Protein AF-A0A1H8P794-F1 (afdb_monomer_lite)

Secondary structure (DSSP, 8-state):
-PPPHHHHHHHHHHHHHHHIIIII-TT-HHHHS-TTTTGGGHHHHHHHHHSTT--HHHHHHHHHHIIIIIS---HHHHHT--HHHHHHHHHHHHHHHHH-TTTEEEEEE-TTS-EEEEEEE-TTS-EEEEEEEEEEEEETTEEEEEEEEEEE-SS--BSSHHHHHHHHHHHHHHHHHH--

Foldseek 3Di:
DDDDVVLLLVLLLVQLLVLVQPQFCLPVQNPPHDSCPCSVCSVVLSVLLVPPPCALVNQLVVSVCCCCPVVVDDPVSVVVGRSSLSSLSSQVSSVCSVVPSVFFPDWDADPVSFKIKTWGQDPVRWIWMWIWGKDWDQDPVGIHIHTPPRDTDPPDTHNDPVVNVVVVVVVVVVVVVVVD

Structure (mmCIF, N/CA/C/O backbone):
data_AF-A0A1H8P794-F1
#
_entry.id   AF-A0A1H8P794-F1
#
loop_
_atom_site.group_PDB
_atom_site.id
_atom_site.type_symbol
_atom_site.label_atom_id
_atom_site.label_alt_id
_atom_site.label_comp_id
_atom_site.label_asym_id
_atom_site.label_entity_id
_atom_site.label_seq_id
_atom_site.pdbx_PDB_ins_code
_atom_site.Cartn_x
_atom_site.Cartn_y
_atom_site.Cartn_z
_atom_site.occupancy
_atom_site.B_iso_or_equiv
_atom_site.auth_seq_id
_atom_site.auth_comp_id
_atom_site.auth_asym_id
_atom_site.auth_atom_id
_atom_site.pdbx_PDB_model_num
ATOM 1 N N . MET A 1 1 ? -6.471 -1.741 -26.521 1.00 39.19 1 MET A N 1
ATOM 2 C CA . MET A 1 1 ? -7.584 -2.124 -25.629 1.00 39.19 1 MET A CA 1
ATOM 3 C C . MET A 1 1 ? -7.348 -1.436 -24.300 1.00 39.19 1 MET A C 1
ATOM 5 O O . MET A 1 1 ? -6.372 -1.761 -23.639 1.00 39.19 1 MET A O 1
ATOM 9 N N . THR A 1 2 ? -8.142 -0.419 -23.973 1.00 48.66 2 THR A N 1
ATOM 10 C CA . THR A 1 2 ? -8.139 0.207 -22.645 1.00 48.66 2 THR A CA 1
ATOM 11 C C . THR A 1 2 ? -8.698 -0.801 -21.658 1.00 48.66 2 THR A C 1
ATOM 13 O O . THR A 1 2 ? -9.807 -1.293 -21.857 1.00 48.66 2 THR A O 1
ATOM 16 N N . ALA A 1 3 ? -7.913 -1.153 -20.650 1.00 54.44 3 ALA A N 1
ATOM 17 C CA . ALA A 1 3 ? -8.392 -1.995 -19.572 1.00 54.44 3 ALA A CA 1
ATOM 18 C C . ALA A 1 3 ? -9.597 -1.341 -18.888 1.00 54.44 3 ALA A C 1
ATOM 20 O O . ALA A 1 3 ? -9.673 -0.113 -18.773 1.00 54.44 3 ALA A O 1
ATOM 21 N N . THR A 1 4 ? -10.567 -2.158 -18.499 1.00 66.38 4 THR A N 1
ATOM 22 C CA . THR A 1 4 ? -11.757 -1.682 -17.798 1.00 66.38 4 THR A CA 1
ATOM 23 C C . THR A 1 4 ? -11.383 -1.300 -16.365 1.00 66.38 4 THR A C 1
ATOM 25 O O . THR A 1 4 ? -10.402 -1.803 -15.813 1.00 66.38 4 THR A O 1
ATOM 28 N N . ASN A 1 5 ? -12.170 -0.422 -15.734 1.00 69.38 5 ASN A N 1
ATOM 29 C CA . ASN A 1 5 ? -11.979 -0.088 -14.317 1.00 69.38 5 ASN A CA 1
ATOM 30 C C . ASN A 1 5 ? -11.946 -1.352 -13.434 1.00 69.38 5 ASN A C 1
ATOM 32 O O . ASN A 1 5 ? -11.147 -1.419 -12.507 1.00 69.38 5 ASN A O 1
ATOM 36 N N . ASP A 1 6 ? -12.715 -2.384 -13.791 1.00 76.00 6 ASP A N 1
ATOM 37 C CA . ASP A 1 6 ? -12.765 -3.662 -13.073 1.00 76.00 6 ASP A CA 1
ATOM 38 C C . ASP A 1 6 ? -11.423 -4.418 -13.073 1.00 76.00 6 ASP A C 1
ATOM 40 O O . ASP A 1 6 ? -11.062 -5.054 -12.079 1.00 76.00 6 ASP A O 1
ATOM 44 N N . ASP A 1 7 ? -10.658 -4.349 -14.167 1.00 75.75 7 ASP A N 1
ATOM 45 C CA . ASP A 1 7 ? -9.336 -4.978 -14.243 1.00 75.75 7 ASP A CA 1
ATOM 46 C C . ASP A 1 7 ? -8.317 -4.216 -13.390 1.00 75.75 7 ASP A C 1
ATOM 48 O O . ASP A 1 7 ? -7.482 -4.827 -12.716 1.00 75.75 7 ASP A O 1
ATOM 52 N N . ALA A 1 8 ? -8.389 -2.881 -13.397 1.00 75.50 8 ALA A N 1
ATOM 53 C CA . ALA A 1 8 ? -7.535 -2.034 -12.567 1.00 75.50 8 ALA A CA 1
ATOM 54 C C . ALA A 1 8 ? -7.841 -2.244 -11.078 1.00 75.50 8 ALA A C 1
ATOM 56 O O . ALA A 1 8 ? -6.931 -2.317 -10.254 1.00 75.50 8 ALA A O 1
ATOM 57 N N . ASP A 1 9 ? -9.114 -2.433 -10.743 1.00 81.62 9 ASP A N 1
ATOM 58 C CA . ASP A 1 9 ? -9.569 -2.713 -9.388 1.00 81.62 9 ASP A CA 1
ATOM 59 C C . ASP A 1 9 ? -9.124 -4.078 -8.890 1.00 81.62 9 ASP A C 1
ATOM 61 O O . ASP A 1 9 ? -8.697 -4.212 -7.743 1.00 81.62 9 ASP A O 1
ATOM 65 N N . ARG A 1 10 ? -9.167 -5.092 -9.756 1.00 86.25 10 ARG A N 1
ATOM 66 C CA . ARG A 1 10 ? -8.647 -6.420 -9.431 1.00 86.25 10 ARG A CA 1
ATOM 67 C C . ARG A 1 10 ? -7.137 -6.384 -9.206 1.00 86.25 10 ARG A C 1
ATOM 69 O O . ARG A 1 10 ? -6.652 -7.008 -8.262 1.00 86.25 10 ARG A O 1
ATOM 76 N N . ALA A 1 11 ? -6.406 -5.644 -10.039 1.00 85.44 11 ALA A N 1
ATOM 77 C CA . ALA A 1 11 ? -4.968 -5.453 -9.877 1.00 85.44 11 ALA A CA 1
ATOM 78 C C . ALA A 1 11 ? -4.643 -4.712 -8.568 1.00 85.44 11 ALA A C 1
ATOM 80 O O . ALA A 1 11 ? -3.804 -5.171 -7.792 1.00 85.44 11 ALA A O 1
ATOM 81 N N . LEU A 1 12 ? -5.354 -3.619 -8.273 1.00 89.25 12 LEU A N 1
ATOM 82 C CA . LEU A 1 12 ? -5.191 -2.868 -7.030 1.00 89.25 12 LEU A CA 1
ATOM 83 C C . LEU A 1 12 ? -5.530 -3.729 -5.806 1.00 89.25 12 LEU A C 1
ATOM 85 O O . LEU A 1 12 ? -4.763 -3.744 -4.849 1.00 89.25 12 LEU A O 1
ATOM 89 N N . ALA A 1 13 ? -6.624 -4.491 -5.840 1.00 92.81 13 ALA A N 1
ATOM 90 C CA . ALA A 1 13 ? -7.016 -5.395 -4.759 1.00 92.81 13 ALA A CA 1
ATOM 91 C C . ALA A 1 13 ? -5.941 -6.455 -4.463 1.00 92.81 13 ALA A C 1
ATOM 93 O O . ALA A 1 13 ? -5.646 -6.720 -3.296 1.00 92.81 13 ALA A O 1
ATOM 94 N N . ALA A 1 14 ? -5.314 -7.022 -5.500 1.00 91.75 14 ALA A N 1
ATOM 95 C CA . ALA A 1 14 ? -4.217 -7.974 -5.338 1.00 91.75 14 ALA A CA 1
ATOM 96 C C . ALA A 1 14 ? -2.998 -7.334 -4.650 1.00 91.75 14 ALA A C 1
ATOM 98 O O . ALA A 1 14 ? -2.431 -7.914 -3.721 1.00 91.75 14 ALA A O 1
ATOM 99 N N . HIS A 1 15 ? -2.632 -6.110 -5.043 1.00 93.50 15 HIS A N 1
ATOM 100 C CA . HIS A 1 15 ? -1.542 -5.369 -4.402 1.00 93.50 15 HIS A CA 1
ATOM 101 C C . HIS A 1 15 ? -1.875 -4.964 -2.960 1.00 93.50 15 HIS A C 1
ATOM 103 O O . HIS A 1 15 ? -1.033 -5.105 -2.070 1.00 93.50 15 HIS A O 1
ATOM 109 N N . VAL A 1 16 ? -3.114 -4.531 -2.696 1.00 95.56 16 VAL A N 1
ATOM 110 C CA . VAL A 1 16 ? -3.606 -4.223 -1.343 1.00 95.56 16 VAL A CA 1
ATOM 111 C C . VAL A 1 16 ? -3.509 -5.456 -0.448 1.00 95.56 16 VAL A C 1
ATOM 113 O O . VAL A 1 16 ? -2.961 -5.347 0.647 1.00 95.56 16 VAL A O 1
ATOM 116 N N . SER A 1 17 ? -3.943 -6.634 -0.914 1.00 95.12 17 SER A N 1
ATOM 117 C CA . SER A 1 17 ? -3.795 -7.900 -0.172 1.00 95.12 17 SER A CA 1
ATOM 118 C C . SER A 1 17 ? -2.341 -8.135 0.265 1.00 95.12 17 SER A C 1
ATOM 120 O O . SER A 1 17 ? -2.067 -8.420 1.436 1.00 95.12 17 SER A O 1
ATOM 122 N N . GLY A 1 18 ? -1.385 -7.901 -0.644 1.00 93.88 18 GLY A N 1
ATOM 123 C CA . GLY A 1 18 ? 0.046 -7.977 -0.348 1.00 93.88 18 GLY A CA 1
ATOM 124 C C . GLY A 1 18 ? 0.496 -7.010 0.754 1.00 93.88 18 GLY A C 1
ATOM 125 O O . GLY A 1 18 ? 1.234 -7.410 1.658 1.00 93.88 18 GLY A O 1
ATOM 126 N N . VAL A 1 19 ? 0.024 -5.759 0.734 1.00 95.81 19 VAL A N 1
ATOM 127 C CA . VAL A 1 19 ? 0.340 -4.759 1.772 1.00 95.81 19 VAL A CA 1
ATOM 128 C C . VAL A 1 19 ? -0.227 -5.166 3.130 1.00 95.81 19 VAL A C 1
ATOM 130 O O . VAL A 1 19 ? 0.499 -5.118 4.127 1.00 95.81 19 VAL A O 1
ATOM 133 N N . LEU A 1 20 ? -1.484 -5.617 3.188 1.00 95.88 20 LEU A N 1
ATOM 134 C CA . LEU A 1 20 ? -2.103 -6.028 4.452 1.00 95.88 20 LEU A CA 1
ATOM 135 C C . LEU A 1 20 ? -1.363 -7.215 5.075 1.00 95.88 20 LEU A C 1
ATOM 137 O O . LEU A 1 20 ? -1.088 -7.208 6.273 1.00 95.88 20 LEU A O 1
ATOM 141 N N . ARG A 1 21 ? -0.975 -8.197 4.254 1.00 93.25 21 ARG A N 1
ATOM 142 C CA . ARG A 1 21 ? -0.308 -9.417 4.721 1.00 93.25 21 ARG A CA 1
ATOM 143 C C . ARG A 1 21 ? 1.158 -9.221 5.089 1.00 93.25 21 ARG A C 1
ATOM 145 O O . ARG A 1 21 ? 1.649 -9.885 5.995 1.00 93.25 21 ARG A O 1
ATOM 152 N N . HIS A 1 22 ? 1.895 -8.401 4.345 1.00 92.12 22 HIS A N 1
ATOM 153 C CA . HIS A 1 22 ? 3.356 -8.353 4.468 1.00 92.12 22 HIS A CA 1
ATOM 154 C C . HIS A 1 22 ? 3.887 -7.086 5.122 1.00 92.12 22 HIS A C 1
ATOM 156 O O . HIS A 1 22 ? 5.022 -7.095 5.608 1.00 92.12 22 HIS A O 1
ATOM 162 N N . ILE A 1 23 ? 3.099 -6.012 5.119 1.00 93.94 23 ILE A N 1
ATOM 163 C CA . ILE A 1 23 ? 3.507 -4.725 5.671 1.00 93.94 23 ILE A CA 1
ATOM 164 C C . ILE A 1 23 ? 2.755 -4.464 6.960 1.00 93.94 23 ILE A C 1
ATOM 166 O O . ILE A 1 23 ? 3.456 -4.327 7.957 1.00 93.94 23 ILE A O 1
ATOM 170 N N . TRP A 1 24 ? 1.415 -4.416 6.917 1.00 94.69 24 TRP A N 1
ATOM 171 C CA . TRP A 1 24 ? 0.543 -4.065 8.047 1.00 94.69 24 TRP A CA 1
ATOM 172 C C . TRP A 1 24 ? 0.550 -5.137 9.142 1.00 94.69 24 TRP A C 1
ATOM 174 O O . TRP A 1 24 ? 0.971 -4.867 10.265 1.00 94.69 24 TRP A O 1
ATOM 184 N N . ASP A 1 25 ? 0.108 -6.342 8.778 1.00 92.69 25 ASP A N 1
ATOM 185 C CA . ASP A 1 25 ? 0.107 -7.590 9.547 1.00 92.69 25 ASP A CA 1
ATOM 186 C C . ASP A 1 25 ? -0.014 -7.463 11.083 1.00 92.69 25 ASP A C 1
ATOM 188 O O . ASP A 1 25 ? 0.819 -8.007 11.814 1.00 92.69 25 ASP A O 1
ATOM 192 N N . PRO A 1 26 ? -1.036 -6.766 11.617 1.00 91.25 26 PRO A N 1
ATOM 193 C CA . PRO A 1 26 ? -1.092 -6.429 13.041 1.00 91.25 26 PRO A CA 1
ATOM 194 C C . PRO A 1 26 ? -1.310 -7.652 13.951 1.00 91.25 26 PRO A C 1
ATOM 196 O O . PRO A 1 26 ? -1.111 -7.564 15.162 1.00 91.25 26 PRO A O 1
ATOM 199 N N . ILE A 1 27 ? -1.710 -8.792 13.377 1.00 89.62 27 ILE A N 1
ATOM 200 C CA . ILE A 1 27 ? -1.938 -10.066 14.075 1.00 89.62 27 ILE A CA 1
ATOM 201 C C . ILE A 1 27 ? -0.966 -11.182 13.646 1.00 89.62 27 ILE A C 1
ATOM 203 O O . ILE A 1 27 ? -1.158 -12.328 14.042 1.00 89.62 27 ILE A O 1
ATOM 207 N N . GLY A 1 28 ? 0.086 -10.871 12.876 1.00 87.56 28 GLY A N 1
ATOM 208 C CA . GLY A 1 28 ? 1.185 -11.810 12.598 1.00 87.56 28 GLY A CA 1
ATOM 209 C C . GLY A 1 28 ? 0.838 -12.993 11.682 1.00 87.56 28 GLY A C 1
ATOM 210 O O . GLY A 1 28 ? 1.401 -14.076 11.820 1.00 87.56 28 GLY A O 1
ATOM 211 N N . MET A 1 29 ? -0.087 -12.815 10.744 1.00 88.38 29 MET A N 1
ATOM 212 C CA . MET A 1 29 ? -0.583 -13.853 9.833 1.00 88.38 29 MET A CA 1
ATOM 213 C C . MET A 1 29 ? 0.317 -14.085 8.616 1.00 88.38 29 MET A C 1
ATOM 215 O O . MET A 1 29 ? 0.050 -14.993 7.822 1.00 88.38 29 MET A O 1
ATOM 219 N N . ARG A 1 30 ? 1.393 -13.308 8.441 1.00 85.81 30 ARG A N 1
ATOM 220 C CA . ARG A 1 30 ? 2.310 -13.451 7.304 1.00 85.81 30 ARG A CA 1
ATOM 221 C C . ARG A 1 30 ? 2.829 -14.881 7.121 1.00 85.81 30 ARG A C 1
ATOM 223 O O . ARG A 1 30 ? 2.813 -15.374 5.989 1.00 85.81 30 ARG A O 1
ATOM 230 N N . THR A 1 31 ? 3.339 -15.499 8.189 1.00 79.75 31 THR A N 1
ATOM 231 C CA . THR A 1 31 ? 4.077 -16.777 8.143 1.00 79.75 31 THR A CA 1
ATOM 232 C C . THR A 1 31 ? 3.194 -17.995 8.376 1.00 79.75 31 THR A C 1
ATOM 234 O O . THR A 1 31 ? 3.351 -18.986 7.672 1.00 79.75 31 THR A O 1
ATOM 237 N N . GLU A 1 32 ? 2.263 -17.915 9.325 1.00 77.25 32 GLU A N 1
ATOM 238 C CA . GLU A 1 32 ? 1.497 -19.077 9.810 1.00 77.25 32 GLU A CA 1
ATOM 239 C C . GLU A 1 32 ? -0.019 -18.921 9.622 1.00 77.25 32 GLU A C 1
ATOM 241 O O . GLU A 1 32 ? -0.778 -19.863 9.835 1.00 77.25 32 GLU A O 1
ATOM 246 N N . GLY A 1 33 ? -0.470 -17.741 9.191 1.00 84.00 33 GLY A N 1
ATOM 247 C CA . GLY A 1 33 ? -1.883 -17.429 9.034 1.00 84.00 33 GLY A CA 1
ATOM 248 C C . GLY A 1 33 ? -2.463 -17.805 7.668 1.00 84.00 33 GLY A C 1
ATOM 249 O O . GLY A 1 33 ? -1.734 -17.861 6.663 1.00 84.00 33 GLY A O 1
ATOM 250 N N . PRO A 1 34 ? -3.795 -17.996 7.597 1.00 88.75 34 PRO A N 1
ATOM 251 C CA . PRO A 1 34 ? -4.482 -18.293 6.348 1.00 88.75 34 PRO A CA 1
ATOM 252 C C . PRO A 1 34 ? -4.286 -17.157 5.334 1.00 88.75 34 PRO A C 1
ATOM 254 O O . PRO A 1 34 ? -4.006 -16.006 5.691 1.00 88.75 34 PRO A O 1
ATOM 257 N N . ARG A 1 35 ? -4.333 -17.494 4.037 1.00 85.94 35 ARG A N 1
ATOM 258 C CA . ARG A 1 35 ? -3.987 -16.550 2.956 1.00 85.94 35 ARG A CA 1
ATOM 259 C C . ARG A 1 35 ? -4.910 -15.337 2.905 1.00 85.94 35 ARG A C 1
ATOM 261 O O . ARG A 1 35 ? -4.433 -14.238 2.646 1.00 85.94 35 ARG A O 1
ATOM 268 N N . ASP A 1 36 ? -6.164 -15.566 3.252 1.00 89.69 36 ASP A N 1
ATOM 269 C CA . ASP A 1 36 ? -7.314 -14.672 3.181 1.00 89.69 36 ASP A CA 1
ATOM 270 C C . ASP A 1 36 ? -7.621 -13.941 4.501 1.00 89.69 36 ASP A C 1
ATOM 272 O O . ASP A 1 36 ? -8.645 -13.268 4.609 1.00 89.69 36 ASP A O 1
ATOM 276 N N . ALA A 1 37 ? -6.739 -14.022 5.508 1.00 91.06 37 ALA A N 1
ATOM 277 C CA . ALA A 1 37 ? -6.962 -13.447 6.843 1.00 91.06 37 ALA A CA 1
ATOM 278 C C . ALA A 1 37 ? -7.382 -11.961 6.831 1.00 91.06 37 ALA A C 1
ATOM 280 O O . ALA A 1 37 ? -8.071 -11.499 7.741 1.00 91.06 37 ALA A O 1
ATOM 281 N N . TYR A 1 38 ? -6.974 -11.216 5.799 1.00 95.06 38 TYR A N 1
ATOM 282 C CA . TYR A 1 38 ? -7.252 -9.790 5.641 1.00 95.06 38 TYR A CA 1
ATOM 283 C C . TYR A 1 38 ? -8.217 -9.465 4.492 1.00 95.06 38 TYR A C 1
ATOM 285 O O . TYR A 1 38 ? -8.551 -8.293 4.303 1.00 95.06 38 TYR A O 1
ATOM 293 N N . ASP A 1 39 ? -8.704 -10.464 3.750 1.00 95.38 39 ASP A N 1
ATOM 294 C CA . ASP A 1 39 ? -9.431 -10.252 2.491 1.00 95.38 39 ASP A CA 1
ATOM 295 C C . ASP A 1 39 ? -10.729 -9.469 2.685 1.00 95.38 39 ASP A C 1
ATOM 297 O O . ASP A 1 39 ? -11.097 -8.638 1.853 1.00 95.38 39 ASP A O 1
ATOM 301 N N . ARG A 1 40 ? -11.380 -9.642 3.841 1.00 96.31 40 ARG A N 1
ATOM 302 C CA . ARG A 1 40 ? -12.610 -8.916 4.186 1.00 96.31 40 ARG A CA 1
ATOM 303 C C . ARG A 1 40 ? -12.441 -7.392 4.227 1.00 96.31 40 ARG A C 1
ATOM 305 O O . ARG A 1 40 ? -13.425 -6.675 4.081 1.00 96.31 40 ARG A O 1
ATOM 312 N N . TYR A 1 41 ? -11.222 -6.893 4.443 1.00 96.38 41 TYR A N 1
ATOM 313 C CA . TYR A 1 41 ? -10.940 -5.456 4.542 1.00 96.38 41 TYR A CA 1
ATOM 314 C C . TYR A 1 41 ? -10.582 -4.827 3.191 1.00 96.38 41 TYR A C 1
ATOM 316 O O . TYR A 1 41 ? -10.662 -3.607 3.039 1.00 96.38 41 TYR A O 1
ATOM 324 N N . ILE A 1 42 ? -10.218 -5.646 2.196 1.00 96.12 42 ILE A N 1
ATOM 325 C CA . ILE A 1 42 ? -9.737 -5.179 0.891 1.00 96.12 42 ILE A CA 1
ATOM 326 C C . ILE A 1 42 ? -10.754 -4.264 0.191 1.00 96.12 42 ILE A C 1
ATOM 328 O O . ILE A 1 42 ? -10.340 -3.185 -0.232 1.00 96.12 42 ILE A O 1
ATOM 332 N N . PRO A 1 43 ? -12.061 -4.593 0.091 1.00 94.56 43 PRO A N 1
ATOM 333 C CA . PRO A 1 43 ? -13.004 -3.743 -0.639 1.00 94.56 43 PRO A CA 1
ATOM 334 C C . PRO A 1 43 ? -13.113 -2.322 -0.068 1.00 94.56 43 PRO A C 1
ATOM 336 O O . PRO A 1 43 ? -13.134 -1.352 -0.824 1.00 94.56 43 PRO A O 1
ATOM 339 N N . GLY A 1 44 ? -13.130 -2.187 1.264 1.00 94.19 44 GLY A N 1
ATOM 340 C CA . GLY A 1 44 ? -13.201 -0.886 1.937 1.00 94.19 44 GLY A CA 1
ATOM 341 C C . GLY A 1 44 ? -11.940 -0.048 1.729 1.00 94.19 44 GLY A C 1
ATOM 342 O O . GLY A 1 44 ? -12.027 1.151 1.469 1.00 94.19 44 GLY A O 1
ATOM 343 N N . ILE A 1 45 ? -10.770 -0.689 1.764 1.00 95.50 45 ILE A N 1
ATOM 344 C CA . ILE A 1 45 ? -9.486 -0.024 1.522 1.00 95.50 45 ILE A CA 1
ATOM 345 C C . ILE A 1 45 ? -9.354 0.384 0.053 1.00 95.50 45 ILE A C 1
ATOM 347 O O . ILE A 1 45 ? -8.960 1.511 -0.227 1.00 95.50 45 ILE A O 1
ATOM 351 N N . VAL A 1 46 ? -9.740 -0.472 -0.896 1.00 93.25 46 VAL A N 1
ATOM 352 C CA . VAL A 1 46 ? -9.767 -0.119 -2.325 1.00 93.25 46 VAL A CA 1
ATOM 353 C C . VAL A 1 46 ? -10.673 1.090 -2.564 1.00 93.25 46 VAL A C 1
ATOM 355 O O . VAL A 1 46 ? -10.260 2.034 -3.237 1.00 93.25 46 VAL A O 1
ATOM 358 N N . ALA A 1 47 ? -11.871 1.114 -1.971 1.00 91.56 47 ALA A N 1
ATOM 359 C CA . ALA A 1 47 ? -12.777 2.258 -2.073 1.00 91.56 47 ALA A CA 1
ATOM 360 C C . ALA A 1 47 ? -12.157 3.545 -1.498 1.00 91.56 47 ALA A C 1
ATOM 362 O O . ALA A 1 47 ? -12.235 4.598 -2.133 1.00 91.56 47 ALA A O 1
ATOM 363 N N . LEU A 1 48 ? -11.486 3.453 -0.343 1.00 92.81 48 LEU A N 1
ATOM 364 C CA . LEU A 1 48 ? -10.758 4.571 0.261 1.00 92.81 48 LEU A CA 1
ATOM 365 C C . LEU A 1 48 ? -9.648 5.094 -0.663 1.00 92.81 48 LEU A C 1
ATOM 367 O O . LEU A 1 48 ? -9.526 6.302 -0.845 1.00 92.81 48 LEU A O 1
ATOM 371 N N . LEU A 1 49 ? -8.873 4.200 -1.284 1.00 91.06 49 LEU A N 1
ATOM 372 C CA . LEU A 1 49 ? -7.775 4.569 -2.180 1.00 91.06 49 LEU A CA 1
ATOM 373 C C . LEU A 1 49 ? -8.248 5.166 -3.506 1.00 91.06 49 LEU A C 1
ATOM 375 O O . LEU A 1 49 ? -7.536 5.978 -4.089 1.00 91.06 49 LEU A O 1
ATOM 379 N N . ARG A 1 50 ? -9.451 4.843 -3.987 1.00 86.25 50 ARG A N 1
ATOM 380 C CA . ARG A 1 50 ? -10.026 5.566 -5.136 1.00 86.25 50 ARG A CA 1
ATOM 381 C C . ARG A 1 50 ? -10.345 7.021 -4.801 1.00 86.25 50 ARG A C 1
ATOM 383 O O . ARG A 1 50 ? -10.280 7.881 -5.681 1.00 86.25 50 ARG A O 1
ATOM 390 N N . GLY A 1 51 ? -10.664 7.302 -3.538 1.00 81.25 51 GLY A N 1
ATOM 391 C CA . GLY A 1 51 ? -10.753 8.659 -3.021 1.00 81.25 51 GLY A CA 1
ATOM 392 C C . GLY A 1 51 ? -9.384 9.333 -3.090 1.00 81.25 51 GLY A C 1
ATOM 393 O O . GLY A 1 51 ? -8.501 9.061 -2.279 1.00 81.25 51 GLY A O 1
ATOM 394 N N . ARG A 1 52 ? -9.193 10.241 -4.053 1.00 78.75 52 ARG A N 1
ATOM 395 C CA . ARG A 1 52 ? -7.927 10.985 -4.213 1.00 78.75 52 ARG A CA 1
ATOM 396 C C . ARG A 1 52 ? -7.620 11.932 -3.046 1.00 78.75 52 ARG A C 1
ATOM 398 O O . ARG A 1 52 ? -6.506 12.425 -2.957 1.00 78.75 52 ARG A O 1
ATOM 405 N N . SER A 1 53 ? -8.581 12.152 -2.152 1.00 82.38 53 SER A N 1
ATOM 406 C CA . SER A 1 53 ? -8.454 12.984 -0.953 1.00 82.38 53 SER A CA 1
ATOM 407 C C . SER A 1 53 ? -7.992 12.226 0.296 1.00 82.38 53 SER A C 1
ATOM 409 O O . SER A 1 53 ? -7.731 12.852 1.316 1.00 82.38 53 SER A O 1
ATOM 411 N N . ALA A 1 54 ? -7.901 10.891 0.261 1.00 86.25 54 ALA A N 1
ATOM 412 C CA . ALA A 1 54 ? -7.430 10.128 1.414 1.00 86.25 54 ALA A CA 1
ATOM 413 C C . ALA A 1 54 ? -5.896 10.193 1.503 1.00 86.25 54 ALA A C 1
ATOM 415 O O . ALA A 1 54 ? -5.203 9.487 0.771 1.00 86.25 54 ALA A O 1
ATOM 416 N N . TYR A 1 55 ? -5.360 11.060 2.356 1.00 91.44 55 TYR A N 1
ATOM 417 C CA . TYR A 1 55 ? -3.920 11.141 2.635 1.00 91.44 55 TYR A CA 1
ATOM 418 C C . TYR A 1 55 ? -3.505 10.162 3.741 1.00 91.44 55 TYR A C 1
ATOM 420 O O . TYR A 1 55 ? -4.345 9.418 4.255 1.00 91.44 55 TYR A O 1
ATOM 428 N N . GLU A 1 56 ? -2.214 10.133 4.091 1.00 94.06 56 GLU A N 1
ATOM 429 C CA . GLU A 1 56 ? -1.641 9.200 5.068 1.00 94.06 56 GLU A CA 1
ATOM 430 C C . GLU A 1 56 ? -2.504 9.099 6.328 1.00 94.06 56 GLU A C 1
ATOM 432 O O . GLU A 1 56 ? -2.949 8.003 6.665 1.00 94.06 56 GLU A O 1
ATOM 437 N N . THR A 1 57 ? -2.798 10.226 6.971 1.00 92.06 57 THR A N 1
ATOM 438 C CA . THR A 1 57 ? -3.527 10.289 8.245 1.00 92.06 57 THR A CA 1
ATOM 439 C C . THR A 1 57 ? -4.897 9.624 8.151 1.00 92.06 57 THR A C 1
ATOM 441 O O . THR A 1 57 ? -5.216 8.759 8.965 1.00 92.06 57 THR A O 1
ATOM 444 N N . ALA A 1 58 ? -5.670 9.906 7.099 1.00 92.81 58 ALA A N 1
ATOM 445 C CA . ALA A 1 58 ? -6.979 9.284 6.891 1.00 92.81 58 ALA A CA 1
ATOM 446 C C . ALA A 1 58 ? -6.883 7.759 6.690 1.00 92.81 58 ALA A C 1
ATOM 448 O O . ALA A 1 58 ? -7.744 7.004 7.154 1.00 92.81 58 ALA A O 1
ATOM 449 N N . ILE A 1 59 ? -5.831 7.286 6.013 1.00 95.56 59 ILE A N 1
ATOM 450 C CA . ILE A 1 59 ? -5.590 5.852 5.809 1.00 95.56 59 ILE A CA 1
ATOM 451 C C . ILE A 1 59 ? -5.137 5.196 7.122 1.00 95.56 59 ILE A C 1
ATOM 453 O O . ILE A 1 59 ? -5.647 4.131 7.473 1.00 95.56 59 ILE A O 1
ATOM 457 N N . VAL A 1 60 ? -4.240 5.832 7.881 1.00 95.44 60 VAL A N 1
ATOM 458 C CA . VAL A 1 60 ? -3.795 5.364 9.204 1.00 95.44 60 VAL A CA 1
ATOM 459 C C . VAL A 1 60 ? -4.979 5.236 10.154 1.00 95.44 60 VAL A C 1
ATOM 461 O O . VAL A 1 60 ? -5.163 4.188 10.770 1.00 95.44 60 VAL A O 1
ATOM 464 N N . GLU A 1 61 ? -5.821 6.263 10.241 1.00 93.75 61 GLU A N 1
ATOM 465 C CA . GLU A 1 61 ? -7.024 6.244 11.072 1.00 93.75 61 GLU A CA 1
ATOM 466 C C . GLU A 1 61 ? -7.981 5.122 10.671 1.00 93.75 61 GLU A C 1
ATOM 468 O O . GLU A 1 61 ? -8.578 4.474 11.534 1.00 93.75 61 GLU A O 1
ATOM 473 N N . HIS A 1 62 ? -8.120 4.860 9.369 1.00 95.75 62 HIS A N 1
ATOM 474 C CA . HIS A 1 62 ? -8.928 3.750 8.879 1.00 95.75 62 HIS A CA 1
ATOM 475 C C . HIS A 1 62 ? -8.362 2.392 9.321 1.00 95.75 62 HIS A C 1
ATOM 477 O O . HIS A 1 62 ? -9.114 1.561 9.834 1.00 95.75 62 HIS A O 1
ATOM 483 N N . LEU A 1 63 ? -7.050 2.171 9.189 1.00 96.44 63 LEU A N 1
ATOM 484 C CA . LEU A 1 63 ? -6.399 0.932 9.631 1.00 96.44 63 LEU A CA 1
ATOM 485 C C . LEU A 1 63 ? -6.509 0.745 11.151 1.00 96.44 63 LEU A C 1
ATOM 487 O O . LEU A 1 63 ? -6.924 -0.319 11.609 1.00 96.44 63 LEU A O 1
ATOM 491 N N . ILE A 1 64 ? -6.256 1.796 11.935 1.00 94.12 64 ILE A N 1
ATOM 492 C CA . ILE A 1 64 ? -6.414 1.781 13.399 1.00 94.12 64 ILE A CA 1
ATOM 493 C C . ILE A 1 64 ? -7.866 1.485 13.794 1.00 94.12 64 ILE A C 1
ATOM 495 O O . ILE A 1 64 ? -8.123 0.766 14.762 1.00 94.12 64 ILE A O 1
ATOM 499 N N . ARG A 1 65 ? -8.848 2.004 13.052 1.00 94.44 65 ARG A N 1
ATOM 500 C CA . ARG A 1 65 ? -10.262 1.692 13.289 1.00 94.44 65 ARG A CA 1
ATOM 501 C C . ARG A 1 65 ? -10.548 0.207 13.088 1.00 94.44 65 ARG A C 1
ATOM 503 O O . ARG A 1 65 ? -11.252 -0.368 13.916 1.00 94.44 65 ARG A O 1
ATOM 510 N N . ILE A 1 66 ? -9.988 -0.414 12.049 1.00 95.81 66 ILE A N 1
ATOM 511 C CA . ILE A 1 66 ? -10.104 -1.863 11.834 1.00 95.81 66 ILE A CA 1
ATOM 512 C C . ILE A 1 66 ? -9.459 -2.619 13.005 1.00 95.81 66 ILE A C 1
ATOM 514 O O . ILE A 1 66 ? -10.095 -3.485 13.607 1.00 95.81 66 ILE A O 1
ATOM 518 N N . GLU A 1 67 ? -8.241 -2.252 13.404 1.00 94.69 67 GLU A N 1
ATOM 519 C CA . GLU A 1 67 ? -7.560 -2.865 14.555 1.00 94.69 67 GLU A CA 1
ATOM 520 C C . GLU A 1 67 ? -8.417 -2.811 15.831 1.00 94.69 67 GLU A C 1
ATOM 522 O O . GLU A 1 67 ? -8.507 -3.790 16.575 1.00 94.69 67 GLU A O 1
ATOM 527 N N . ASN A 1 68 ? -9.086 -1.682 16.069 1.00 91.94 68 ASN A N 1
ATOM 528 C CA . ASN A 1 68 ? -9.890 -1.452 17.266 1.00 91.94 68 ASN A CA 1
ATOM 529 C C . ASN A 1 68 ? -11.239 -2.172 17.233 1.00 91.94 68 ASN A C 1
ATOM 531 O O . ASN A 1 68 ? -11.596 -2.875 18.177 1.00 91.94 68 ASN A O 1
ATOM 535 N N . LEU A 1 69 ? -12.021 -1.941 16.180 1.00 93.44 69 LEU A N 1
ATOM 536 C CA . LEU A 1 69 ? -13.437 -2.310 16.151 1.00 93.44 69 LEU A CA 1
ATOM 537 C C . LEU A 1 69 ? -13.642 -3.731 15.634 1.00 93.44 69 LEU A C 1
ATOM 539 O O . LEU A 1 69 ? -14.484 -4.469 16.145 1.00 93.44 69 LEU A O 1
ATOM 543 N N . GLU A 1 70 ? -12.847 -4.114 14.640 1.00 93.12 70 GLU A N 1
ATOM 544 C CA . GLU A 1 70 ? -13.017 -5.352 13.886 1.00 93.12 70 GLU A CA 1
ATOM 545 C C . GLU A 1 70 ? -12.119 -6.470 14.434 1.00 93.12 70 GLU A C 1
ATOM 547 O O . GLU A 1 70 ? -12.561 -7.615 14.534 1.00 93.12 70 GLU A O 1
ATOM 552 N N . MET A 1 71 ? -10.873 -6.143 14.803 1.00 91.69 71 MET A N 1
ATOM 553 C CA . MET A 1 71 ? -9.887 -7.099 15.339 1.00 91.69 71 MET A CA 1
ATOM 554 C C . MET A 1 71 ? -9.781 -7.084 16.872 1.00 91.69 71 MET A C 1
ATOM 556 O O . MET A 1 71 ? -9.238 -8.022 17.451 1.00 91.69 71 MET A O 1
ATOM 560 N N . ARG A 1 72 ? -10.309 -6.043 17.535 1.00 93.38 72 ARG A N 1
ATOM 561 C CA . ARG A 1 72 ? -10.311 -5.874 19.002 1.00 93.38 72 ARG A CA 1
ATOM 562 C C . ARG A 1 72 ? -8.916 -5.961 19.634 1.00 93.38 72 ARG A C 1
ATOM 564 O O . ARG A 1 72 ? -8.735 -6.567 20.692 1.00 93.38 72 ARG A O 1
ATOM 571 N N . LEU A 1 73 ? -7.921 -5.353 18.990 1.00 90.62 73 LEU A N 1
ATOM 572 C CA . LEU A 1 73 ? -6.540 -5.385 19.464 1.00 90.62 73 LEU A CA 1
ATOM 573 C C . LEU A 1 73 ? -6.342 -4.552 20.734 1.00 90.62 73 LEU A C 1
ATOM 575 O O . LEU A 1 73 ? -6.894 -3.464 20.905 1.00 90.62 73 LEU A O 1
ATOM 579 N N . SER A 1 74 ? -5.490 -5.054 21.629 1.00 85.88 74 SER A N 1
ATOM 580 C CA . SER A 1 74 ? -5.098 -4.325 22.838 1.00 85.88 74 SER A CA 1
ATOM 581 C C . SER A 1 74 ? -4.252 -3.088 22.508 1.00 85.88 74 SER A C 1
ATOM 583 O O . SER A 1 74 ? -3.603 -3.011 21.466 1.00 85.88 74 SER A O 1
ATOM 585 N N . ALA A 1 75 ? -4.175 -2.125 23.434 1.00 81.88 75 ALA A N 1
ATOM 586 C CA . ALA A 1 75 ? -3.283 -0.967 23.297 1.00 81.88 75 ALA A CA 1
ATOM 587 C C . ALA A 1 75 ? -1.823 -1.366 23.019 1.00 81.88 75 ALA A C 1
ATOM 589 O O . ALA A 1 75 ? -1.180 -0.769 22.163 1.00 81.88 75 ALA A O 1
ATOM 590 N N . ARG A 1 76 ? -1.329 -2.426 23.671 1.00 80.31 76 ARG A N 1
ATOM 591 C CA . ARG A 1 76 ? 0.030 -2.941 23.462 1.00 80.31 76 ARG A CA 1
ATOM 592 C C . ARG A 1 76 ? 0.245 -3.481 22.047 1.00 80.31 76 ARG A C 1
ATOM 594 O O . ARG A 1 76 ? 1.281 -3.201 21.457 1.00 80.31 76 ARG A O 1
ATOM 601 N N . ALA A 1 77 ? -0.711 -4.238 21.510 1.00 77.06 77 ALA A N 1
ATOM 602 C CA . ALA A 1 77 ? -0.620 -4.757 20.144 1.00 77.06 77 ALA A CA 1
ATOM 603 C C . ALA A 1 77 ? -0.596 -3.618 19.109 1.00 77.06 77 ALA A C 1
ATOM 605 O O . ALA A 1 77 ? 0.149 -3.686 18.139 1.00 77.06 77 ALA A O 1
ATOM 606 N N . ARG A 1 78 ? -1.323 -2.525 19.371 1.00 75.12 78 ARG A N 1
ATOM 607 C CA . ARG A 1 78 ? -1.368 -1.341 18.497 1.00 75.12 78 ARG A CA 1
ATOM 608 C C . ARG A 1 78 ? -0.077 -0.529 18.485 1.00 75.12 78 ARG A C 1
ATOM 610 O O . ARG A 1 78 ? 0.281 -0.002 17.444 1.00 75.12 78 ARG A O 1
ATOM 617 N N . VAL A 1 79 ? 0.666 -0.468 19.593 1.00 69.88 79 VAL A N 1
ATOM 618 C CA . VAL A 1 79 ? 2.000 0.174 19.608 1.00 69.88 79 VAL A CA 1
ATOM 619 C C . VAL A 1 79 ? 2.968 -0.528 18.648 1.00 69.88 79 VAL A C 1
ATOM 621 O O . VAL A 1 79 ? 3.835 0.112 18.064 1.00 69.88 79 VAL A O 1
ATOM 624 N N . MET A 1 80 ? 2.798 -1.837 18.460 1.00 68.56 80 MET A N 1
ATOM 625 C CA . MET A 1 80 ? 3.583 -2.630 17.512 1.00 68.56 80 MET A CA 1
ATOM 626 C C . MET A 1 80 ? 2.996 -2.618 16.094 1.00 68.56 80 MET A C 1
ATOM 628 O O . MET A 1 80 ? 3.588 -3.217 15.194 1.00 68.56 80 MET A O 1
ATOM 632 N N . SER A 1 81 ? 1.846 -1.964 15.890 1.00 76.81 81 SER A N 1
ATOM 633 C CA . SER A 1 81 ? 1.229 -1.855 14.576 1.00 76.81 81 SER A CA 1
ATOM 634 C C . SER A 1 81 ? 2.120 -1.051 13.644 1.00 76.81 81 SER A C 1
ATOM 636 O O . SER A 1 81 ? 2.739 -0.051 14.003 1.00 76.81 81 SER A O 1
ATOM 638 N N . THR A 1 82 ? 2.143 -1.483 12.394 1.00 91.31 82 THR A N 1
ATOM 639 C CA . THR A 1 82 ? 2.861 -0.808 11.320 1.00 91.31 82 THR A CA 1
ATOM 640 C C . THR A 1 82 ? 1.909 0.010 10.444 1.00 91.31 82 THR A C 1
ATOM 642 O O . THR A 1 82 ? 2.232 0.296 9.292 1.00 91.31 82 THR A O 1
ATOM 645 N N . SER A 1 83 ? 0.747 0.404 10.988 1.00 94.50 83 SER A N 1
ATOM 646 C CA . SER A 1 83 ? -0.315 1.157 10.304 1.00 94.50 83 SER A CA 1
ATOM 647 C C . SER A 1 83 ? 0.195 2.365 9.519 1.00 94.50 83 SER A C 1
ATOM 649 O O . SER A 1 83 ? -0.188 2.525 8.368 1.00 94.50 83 SER A O 1
ATOM 651 N N . THR A 1 84 ? 1.122 3.160 10.062 1.00 94.94 84 THR A N 1
ATOM 652 C CA . THR A 1 84 ? 1.769 4.275 9.340 1.00 94.94 84 THR A CA 1
ATOM 653 C C . THR A 1 84 ? 2.484 3.797 8.075 1.00 94.94 84 THR A C 1
ATOM 655 O O . THR A 1 84 ? 2.205 4.247 6.967 1.00 94.94 84 THR A O 1
ATOM 658 N N . ARG A 1 85 ? 3.362 2.797 8.200 1.00 95.25 85 ARG A N 1
ATOM 659 C CA . ARG A 1 85 ? 4.091 2.235 7.053 1.00 95.25 85 ARG A CA 1
ATOM 660 C C . ARG A 1 85 ? 3.145 1.584 6.042 1.00 95.25 85 ARG A C 1
ATOM 662 O O . ARG A 1 85 ? 3.365 1.694 4.839 1.00 95.25 85 ARG A O 1
ATOM 669 N N . ALA A 1 86 ? 2.106 0.905 6.519 1.00 96.75 86 ALA A N 1
ATOM 670 C CA . ALA A 1 86 ? 1.075 0.328 5.671 1.00 96.75 86 ALA A CA 1
ATOM 671 C C . ALA A 1 86 ? 0.290 1.411 4.924 1.00 96.75 86 ALA A C 1
ATOM 673 O O . ALA A 1 86 ? 0.109 1.288 3.719 1.00 96.75 86 ALA A O 1
ATOM 674 N N . ALA A 1 87 ? -0.099 2.497 5.591 1.00 96.81 87 ALA A N 1
ATOM 675 C CA . ALA A 1 87 ? -0.791 3.623 4.977 1.00 96.81 87 ALA A CA 1
ATOM 676 C C . ALA A 1 87 ? 0.041 4.265 3.864 1.00 96.81 87 ALA A C 1
ATOM 678 O O . ALA A 1 87 ? -0.462 4.451 2.758 1.00 96.81 87 ALA A O 1
ATOM 679 N N . ARG A 1 88 ? 1.335 4.501 4.102 1.00 96.62 88 ARG A N 1
ATOM 680 C CA . ARG A 1 88 ? 2.266 4.991 3.072 1.00 96.62 88 ARG A CA 1
ATOM 681 C C . ARG A 1 88 ? 2.401 4.020 1.901 1.00 96.62 88 ARG A C 1
ATOM 683 O O . ARG A 1 88 ? 2.410 4.440 0.746 1.00 96.62 88 ARG A O 1
ATOM 690 N N . ALA A 1 89 ? 2.452 2.717 2.175 1.00 96.56 89 ALA A N 1
ATOM 691 C CA . ALA A 1 89 ? 2.479 1.701 1.128 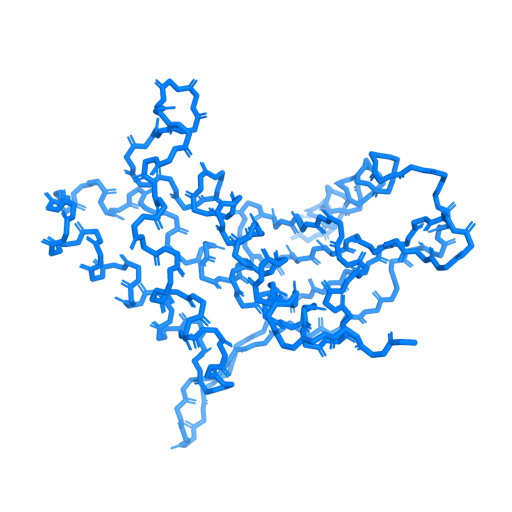1.00 96.56 89 ALA A CA 1
ATOM 692 C C . ALA A 1 89 ? 1.178 1.687 0.307 1.00 96.56 89 ALA A C 1
ATOM 694 O O . ALA A 1 89 ? 1.235 1.602 -0.915 1.00 96.56 89 ALA A O 1
ATOM 695 N N . LEU A 1 90 ? 0.014 1.804 0.947 1.00 96.38 90 LEU A N 1
ATOM 696 C CA . LEU A 1 90 ? -1.282 1.889 0.269 1.00 96.38 90 LEU A CA 1
ATOM 697 C C . LEU A 1 90 ? -1.397 3.171 -0.571 1.00 96.38 90 LEU A C 1
ATOM 699 O O . LEU A 1 90 ? -1.877 3.126 -1.703 1.00 96.38 90 LEU A O 1
ATOM 703 N N . LEU A 1 91 ? -0.897 4.294 -0.051 1.00 94.50 91 LEU A N 1
ATOM 704 C CA . LEU A 1 91 ? -0.788 5.555 -0.779 1.00 94.50 91 LEU A CA 1
ATOM 705 C C . LEU A 1 91 ? 0.087 5.405 -2.032 1.00 94.50 91 LEU A C 1
ATOM 707 O O . LEU A 1 91 ? -0.297 5.857 -3.108 1.00 94.50 91 LEU A O 1
ATOM 711 N N . GLY A 1 92 ? 1.223 4.713 -1.911 1.00 93.12 92 GLY A N 1
ATOM 712 C CA . GLY A 1 92 ? 2.102 4.434 -3.046 1.00 93.12 92 GLY A CA 1
ATOM 713 C C . GLY A 1 92 ? 1.440 3.558 -4.107 1.00 93.12 92 GLY A C 1
ATOM 714 O O . GLY A 1 92 ? 1.579 3.829 -5.298 1.00 93.12 92 GLY A O 1
ATOM 715 N N . LEU A 1 93 ? 0.660 2.551 -3.696 1.00 93.12 93 LEU A N 1
ATOM 716 C CA . LEU A 1 93 ? -0.094 1.718 -4.635 1.00 93.12 93 LEU A CA 1
ATOM 717 C C . LEU A 1 93 ? -1.122 2.539 -5.401 1.00 93.12 93 LEU A C 1
ATOM 719 O O . LEU A 1 93 ? -1.262 2.361 -6.607 1.00 93.12 93 LEU A O 1
ATOM 723 N N . ARG A 1 94 ? -1.822 3.451 -4.718 1.00 90.38 94 ARG A N 1
ATOM 724 C CA . ARG A 1 94 ? -2.761 4.362 -5.372 1.00 90.38 94 ARG A CA 1
ATOM 725 C C . ARG A 1 94 ? -2.068 5.163 -6.468 1.00 90.38 94 ARG A C 1
ATOM 727 O O . ARG A 1 94 ? -2.578 5.199 -7.581 1.00 90.38 94 ARG A O 1
ATOM 734 N N . GLU A 1 95 ? -0.936 5.792 -6.171 1.00 87.31 95 GLU A N 1
ATOM 735 C CA . GLU A 1 95 ? -0.216 6.613 -7.150 1.00 87.31 95 GLU A CA 1
ATOM 736 C C . GLU A 1 95 ? 0.259 5.789 -8.354 1.00 87.31 95 GLU A C 1
ATOM 738 O O . GLU A 1 95 ? -0.045 6.135 -9.496 1.00 87.31 95 GLU A O 1
ATOM 743 N N . ALA A 1 96 ? 0.895 4.640 -8.116 1.00 87.75 96 ALA A N 1
ATOM 744 C CA . ALA A 1 96 ? 1.370 3.776 -9.194 1.00 87.75 96 ALA A CA 1
ATOM 745 C C . ALA A 1 96 ? 0.234 3.171 -10.034 1.00 87.75 96 ALA A C 1
ATOM 747 O O . ALA A 1 96 ? 0.355 3.072 -11.257 1.00 87.75 96 ALA A O 1
ATOM 748 N N . CYS A 1 97 ? -0.883 2.787 -9.411 1.00 81.81 97 CYS A N 1
ATOM 749 C CA . CYS A 1 97 ? -2.045 2.268 -10.130 1.00 81.81 97 CYS A CA 1
ATOM 750 C C . CYS A 1 97 ? -2.825 3.360 -10.874 1.00 81.81 97 CYS A C 1
ATOM 752 O O . CYS A 1 97 ? -3.453 3.050 -11.882 1.00 81.81 97 CYS A O 1
ATOM 754 N N . LEU A 1 98 ? -2.798 4.617 -10.420 1.00 75.12 98 LEU A N 1
ATOM 755 C CA . LEU A 1 98 ? -3.376 5.736 -11.172 1.00 75.12 98 LEU A CA 1
ATOM 756 C C . LEU A 1 98 ? -2.582 6.036 -12.444 1.00 75.12 98 LEU A C 1
ATOM 758 O O . LEU A 1 98 ? -3.174 6.429 -13.447 1.00 75.12 98 LEU A O 1
ATOM 762 N N . GLU A 1 99 ? -1.264 5.855 -12.408 1.00 75.88 99 GLU A N 1
ATOM 763 C CA . GLU A 1 99 ? -0.420 6.096 -13.571 1.00 75.88 99 GLU A CA 1
ATOM 764 C C . GLU A 1 99 ? -0.402 4.908 -14.540 1.00 75.88 99 GLU A C 1
ATOM 766 O O . GLU A 1 99 ? -0.516 5.091 -15.753 1.00 75.88 99 GLU A O 1
ATOM 771 N N . ALA A 1 100 ? -0.253 3.684 -14.023 1.00 77.00 100 ALA A N 1
ATOM 772 C CA . ALA A 1 100 ? -0.050 2.502 -14.854 1.00 77.00 100 ALA A CA 1
ATOM 773 C C . ALA A 1 100 ? -0.596 1.207 -14.196 1.00 77.00 100 ALA A C 1
ATOM 775 O O . ALA A 1 100 ? 0.163 0.326 -13.778 1.00 77.00 100 ALA A O 1
ATOM 776 N N . PRO A 1 101 ? -1.933 1.041 -14.133 1.00 69.50 101 PRO A N 1
ATOM 777 C CA . PRO A 1 101 ? -2.591 0.007 -13.322 1.00 69.50 101 PRO A CA 1
ATOM 778 C C . PRO A 1 101 ? -2.251 -1.435 -13.719 1.00 69.50 101 PRO A C 1
ATOM 780 O O . PRO A 1 101 ? -2.267 -2.324 -12.873 1.00 69.50 101 PRO A O 1
ATOM 783 N N . HIS A 1 102 ? -1.908 -1.672 -14.988 1.00 76.50 102 HIS A N 1
ATOM 784 C CA . HIS A 1 102 ? -1.642 -3.017 -15.523 1.00 76.50 102 HIS A CA 1
ATOM 785 C C . HIS A 1 102 ? -0.163 -3.338 -15.685 1.00 76.50 102 HIS A C 1
ATOM 787 O O . HIS A 1 102 ? 0.185 -4.453 -16.072 1.00 76.50 102 HIS A O 1
ATOM 793 N N . THR A 1 103 ? 0.709 -2.369 -15.429 1.00 86.94 103 THR A N 1
ATOM 794 C CA . THR A 1 103 ? 2.150 -2.572 -15.545 1.00 86.94 103 THR A CA 1
ATOM 795 C C . THR A 1 103 ? 2.796 -2.726 -14.180 1.00 86.94 103 THR A C 1
ATOM 797 O O . THR A 1 103 ? 3.864 -3.323 -14.119 1.00 86.94 103 THR A O 1
ATOM 800 N N . LEU A 1 104 ? 2.173 -2.264 -13.088 1.00 90.31 104 LEU A N 1
ATOM 801 C CA . LEU A 1 104 ? 2.699 -2.452 -11.737 1.00 90.31 104 LEU A CA 1
ATOM 802 C C . LEU A 1 104 ? 2.775 -3.943 -11.376 1.00 90.31 104 LEU A C 1
ATOM 804 O O . LEU A 1 104 ? 1.757 -4.618 -11.212 1.00 90.31 104 LEU A O 1
ATOM 808 N N . VAL A 1 105 ? 3.999 -4.438 -11.204 1.00 90.94 105 VAL A N 1
ATOM 809 C CA . VAL A 1 105 ? 4.293 -5.828 -10.834 1.00 90.94 105 VAL A CA 1
ATOM 810 C C . VAL A 1 105 ? 4.513 -5.969 -9.336 1.00 90.94 105 VAL A C 1
ATOM 812 O O . VAL A 1 105 ? 4.076 -6.951 -8.742 1.00 90.94 105 VAL A O 1
ATOM 815 N N . ALA A 1 106 ? 5.199 -5.008 -8.722 1.00 89.56 106 ALA A N 1
ATOM 816 C CA . ALA A 1 106 ? 5.529 -5.057 -7.306 1.00 89.56 106 ALA A CA 1
ATOM 817 C C . ALA A 1 106 ? 5.784 -3.659 -6.742 1.00 89.56 106 ALA A C 1
ATOM 819 O O . ALA A 1 106 ? 6.170 -2.739 -7.465 1.00 89.56 106 ALA A O 1
ATOM 820 N N . GLN A 1 107 ? 5.628 -3.542 -5.425 1.00 92.00 107 GLN A N 1
ATOM 821 C CA . GLN A 1 107 ? 6.019 -2.376 -4.647 1.00 92.00 107 GLN A CA 1
ATOM 822 C C . GLN A 1 107 ? 6.887 -2.804 -3.465 1.00 92.00 107 GLN A C 1
ATOM 824 O O . GLN A 1 107 ? 6.630 -3.820 -2.816 1.00 92.00 107 GLN A O 1
ATOM 829 N N . ILE A 1 108 ? 7.886 -1.989 -3.148 1.00 90.81 108 ILE A N 1
ATOM 830 C CA . ILE A 1 108 ? 8.761 -2.156 -1.994 1.00 90.81 108 ILE A CA 1
ATOM 831 C C . ILE A 1 108 ? 8.722 -0.861 -1.197 1.00 90.81 108 ILE A C 1
ATOM 833 O O . ILE A 1 108 ? 8.921 0.213 -1.756 1.00 90.81 108 ILE A O 1
ATOM 837 N N . ILE A 1 109 ? 8.521 -0.968 0.114 1.00 91.25 109 ILE A N 1
ATOM 838 C CA . ILE A 1 109 ? 8.662 0.165 1.025 1.00 91.25 109 ILE A CA 1
ATOM 839 C C . ILE A 1 109 ? 9.823 -0.076 1.991 1.00 91.25 109 ILE A C 1
ATOM 841 O O . ILE A 1 109 ? 10.062 -1.208 2.435 1.00 91.25 109 ILE A O 1
ATOM 845 N N . SER A 1 110 ? 10.575 0.973 2.313 1.00 91.00 110 SER A N 1
ATOM 846 C CA . SER A 1 110 ? 11.610 0.920 3.346 1.00 91.00 110 SER A CA 1
ATOM 847 C C . SER A 1 110 ? 11.020 0.632 4.732 1.00 91.00 110 SER A C 1
ATOM 849 O O . SER A 1 110 ? 9.826 0.790 4.984 1.00 91.00 110 SER A O 1
ATOM 851 N N . ARG A 1 111 ? 11.870 0.188 5.670 1.00 87.38 111 ARG A N 1
ATOM 852 C CA . ARG A 1 111 ? 11.425 -0.158 7.031 1.00 87.38 111 ARG A CA 1
ATOM 853 C C . ARG A 1 111 ? 10.847 1.054 7.772 1.00 87.38 111 ARG A C 1
ATOM 855 O O . ARG A 1 111 ? 9.870 0.870 8.489 1.00 87.38 111 ARG A O 1
ATOM 862 N N . ASP A 1 112 ? 11.438 2.230 7.575 1.00 88.50 112 ASP A N 1
ATOM 863 C CA . ASP A 1 112 ? 10.978 3.540 8.070 1.00 88.50 112 ASP A CA 1
ATOM 864 C C . ASP A 1 112 ? 9.749 4.094 7.318 1.00 88.50 112 ASP A C 1
ATOM 866 O O . ASP A 1 112 ? 9.121 5.048 7.770 1.00 88.50 112 ASP A O 1
ATOM 870 N N . GLY A 1 113 ? 9.372 3.491 6.187 1.00 91.12 113 GLY A N 1
ATOM 871 C CA . GLY A 1 113 ? 8.247 3.937 5.374 1.00 91.12 113 GLY A CA 1
ATOM 872 C C . GLY A 1 113 ? 8.506 5.189 4.532 1.00 91.12 113 GLY A C 1
ATOM 873 O O . GLY A 1 113 ? 7.543 5.723 4.003 1.00 91.12 113 GLY A O 1
ATOM 874 N N . LEU A 1 114 ? 9.744 5.680 4.421 1.00 91.44 114 LEU A N 1
ATOM 875 C CA . LEU A 1 114 ? 10.076 6.942 3.741 1.00 91.44 114 LEU A CA 1
ATOM 876 C C . LEU A 1 114 ? 10.545 6.788 2.290 1.00 91.44 114 LEU A C 1
ATOM 878 O O . LEU A 1 114 ? 10.602 7.778 1.567 1.00 91.44 114 LEU A O 1
ATOM 882 N N . HIS A 1 115 ? 10.852 5.571 1.842 1.00 90.31 115 HIS A N 1
ATOM 883 C CA . HIS A 1 115 ? 11.219 5.274 0.457 1.00 90.31 115 HIS A CA 1
ATOM 884 C C . HIS A 1 115 ? 10.234 4.270 -0.128 1.00 90.31 115 HIS A C 1
ATOM 886 O O . HIS A 1 115 ? 10.045 3.188 0.438 1.00 90.31 115 HIS A O 1
ATOM 892 N N . CYS A 1 116 ? 9.672 4.602 -1.287 1.00 91.31 116 CYS A N 1
ATOM 893 C CA . CYS A 1 116 ? 8.857 3.693 -2.079 1.00 91.31 116 CYS A CA 1
ATOM 894 C C . CYS A 1 116 ? 9.570 3.376 -3.384 1.00 91.31 116 CYS A C 1
ATOM 896 O O . CYS A 1 116 ? 10.123 4.267 -4.030 1.00 91.31 116 CYS A O 1
ATOM 898 N N . ILE A 1 117 ? 9.548 2.106 -3.772 1.00 90.19 117 ILE A N 1
ATOM 899 C CA . ILE A 1 117 ? 9.934 1.682 -5.108 1.00 90.19 117 ILE A CA 1
ATOM 900 C C . ILE A 1 117 ? 8.789 0.917 -5.745 1.00 90.19 117 ILE A C 1
ATOM 902 O O . ILE A 1 117 ? 8.257 -0.020 -5.151 1.00 90.19 117 ILE A O 1
ATOM 906 N N . TRP A 1 118 ? 8.481 1.272 -6.985 1.00 91.38 118 TRP A N 1
ATOM 907 C CA . TRP A 1 118 ? 7.546 0.545 -7.835 1.00 91.38 118 TRP A CA 1
ATOM 908 C C . TRP A 1 118 ? 8.292 -0.131 -8.968 1.00 91.38 118 TRP A C 1
ATOM 910 O O . TRP A 1 118 ? 9.179 0.474 -9.569 1.00 91.38 118 TRP A O 1
ATOM 920 N N . ILE A 1 119 ? 7.914 -1.366 -9.276 1.00 90.75 119 ILE A N 1
ATOM 921 C CA . ILE A 1 119 ? 8.449 -2.133 -10.399 1.00 90.75 119 ILE A CA 1
ATOM 922 C C . ILE A 1 119 ? 7.352 -2.268 -11.440 1.00 90.75 119 ILE A C 1
ATOM 924 O O . ILE A 1 119 ? 6.279 -2.799 -11.148 1.00 90.75 119 ILE A O 1
ATOM 928 N N . PHE A 1 120 ? 7.644 -1.837 -12.661 1.00 90.81 120 PHE A N 1
ATOM 929 C CA . PHE A 1 120 ? 6.715 -1.864 -13.777 1.00 90.81 120 PHE A CA 1
ATOM 930 C C . PHE A 1 120 ? 7.200 -2.812 -14.870 1.00 90.81 120 PHE A C 1
ATOM 932 O O . PHE A 1 120 ? 8.384 -2.838 -15.204 1.00 90.81 120 PHE A O 1
ATOM 939 N N . ARG A 1 121 ? 6.273 -3.561 -15.467 1.00 90.94 121 ARG A N 1
ATOM 940 C CA . ARG A 1 121 ? 6.493 -4.337 -16.687 1.00 90.94 121 ARG A CA 1
ATOM 941 C C . ARG A 1 121 ? 6.180 -3.482 -17.906 1.00 90.94 121 ARG A C 1
ATOM 943 O O . ARG A 1 121 ? 5.084 -2.943 -18.040 1.00 90.94 121 ARG A O 1
ATOM 950 N N . ARG A 1 122 ? 7.135 -3.391 -18.819 1.00 88.25 122 ARG A N 1
ATOM 951 C CA . ARG A 1 122 ? 7.018 -2.659 -20.079 1.00 88.25 122 ARG A CA 1
ATOM 952 C C . ARG A 1 122 ? 6.420 -3.543 -21.173 1.00 88.25 122 ARG A C 1
ATOM 954 O O . ARG A 1 122 ? 6.373 -4.769 -21.060 1.00 88.25 122 ARG A O 1
ATOM 961 N N . SER A 1 123 ? 5.981 -2.913 -22.260 1.00 86.88 123 SER A N 1
ATOM 962 C CA . SER A 1 123 ? 5.432 -3.604 -23.436 1.00 86.88 123 SER A CA 1
ATOM 963 C C . SER A 1 123 ? 6.453 -4.502 -24.145 1.00 86.88 123 SER A C 1
ATOM 965 O O . SER A 1 123 ? 6.066 -5.507 -24.732 1.00 86.88 123 SER A O 1
ATOM 967 N N . ASP A 1 124 ? 7.744 -4.176 -24.047 1.00 87.44 124 ASP A N 1
ATOM 968 C CA . ASP A 1 124 ? 8.875 -4.969 -24.556 1.00 87.44 124 ASP A CA 1
ATOM 969 C C . ASP A 1 124 ? 9.199 -6.206 -23.686 1.00 87.44 124 ASP A C 1
ATOM 971 O O . ASP A 1 124 ? 10.098 -6.980 -24.008 1.00 87.44 124 ASP A O 1
ATOM 975 N N . GLY A 1 125 ? 8.459 -6.420 -22.591 1.00 86.56 125 GLY A N 1
ATOM 976 C CA . GLY A 1 125 ? 8.659 -7.529 -21.658 1.00 86.56 125 GLY A CA 1
ATOM 977 C C . GLY A 1 125 ? 9.747 -7.288 -20.609 1.00 86.56 125 GLY A C 1
ATOM 978 O O . GLY A 1 125 ? 9.879 -8.109 -19.698 1.00 86.56 125 GLY A O 1
ATOM 979 N N . LEU A 1 126 ? 10.481 -6.175 -20.692 1.00 89.88 126 LEU A N 1
ATOM 980 C CA . LEU A 1 126 ? 11.462 -5.765 -19.691 1.00 89.88 126 LEU A CA 1
ATOM 981 C C . LEU A 1 126 ? 10.775 -5.112 -18.490 1.00 89.88 126 LEU A C 1
ATOM 983 O O . LEU A 1 126 ? 9.594 -4.756 -18.517 1.00 89.88 126 LEU A O 1
ATOM 987 N N . HIS A 1 127 ? 11.537 -4.953 -17.417 1.00 89.94 127 HIS A N 1
ATOM 988 C CA . HIS A 1 127 ? 11.093 -4.329 -16.181 1.00 89.94 127 HIS A CA 1
ATOM 989 C C . HIS A 1 127 ? 11.900 -3.062 -15.929 1.00 89.94 127 HIS A C 1
ATOM 991 O O . HIS A 1 127 ? 13.110 -3.039 -16.151 1.00 89.94 127 HIS A O 1
ATOM 997 N N . SER A 1 128 ? 11.234 -2.022 -15.449 1.00 87.81 128 SER A N 1
ATOM 998 C CA . SER A 1 128 ? 11.865 -0.819 -14.911 1.00 87.81 128 SER A CA 1
ATOM 999 C C . SER A 1 128 ? 11.401 -0.612 -13.477 1.00 87.81 128 SER A C 1
ATOM 1001 O O . SER A 1 128 ? 10.375 -1.157 -13.063 1.00 87.81 128 SER A O 1
ATOM 1003 N N . TYR A 1 129 ? 12.151 0.171 -12.707 1.00 87.44 129 TYR A N 1
ATOM 1004 C CA . 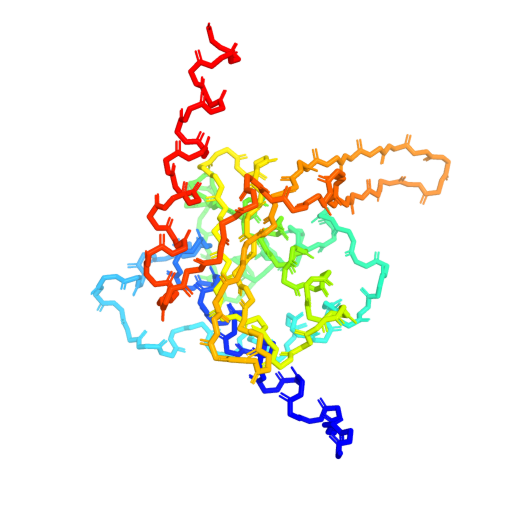TYR A 1 129 ? 11.699 0.603 -11.394 1.00 87.44 129 TYR A CA 1
ATOM 1005 C C . TYR A 1 129 ? 11.791 2.117 -11.248 1.00 87.44 129 TYR A C 1
ATOM 1007 O O . TYR A 1 129 ? 12.615 2.781 -11.883 1.00 87.44 129 TYR A O 1
ATOM 1015 N N . ARG A 1 130 ? 10.931 2.655 -10.391 1.00 87.81 130 ARG A N 1
ATOM 1016 C CA . ARG A 1 130 ? 10.938 4.062 -9.993 1.00 87.81 130 ARG A CA 1
ATOM 1017 C C . ARG A 1 130 ? 11.076 4.164 -8.496 1.00 87.81 130 ARG A C 1
ATOM 1019 O O . ARG A 1 130 ? 10.539 3.318 -7.786 1.00 87.81 130 ARG A O 1
ATOM 1026 N N . HIS A 1 131 ? 11.790 5.177 -8.036 1.00 87.88 131 HIS A N 1
ATOM 1027 C CA . HIS A 1 131 ? 12.007 5.446 -6.619 1.00 87.88 131 HIS A CA 1
ATOM 1028 C C . HIS A 1 131 ? 11.406 6.803 -6.282 1.00 87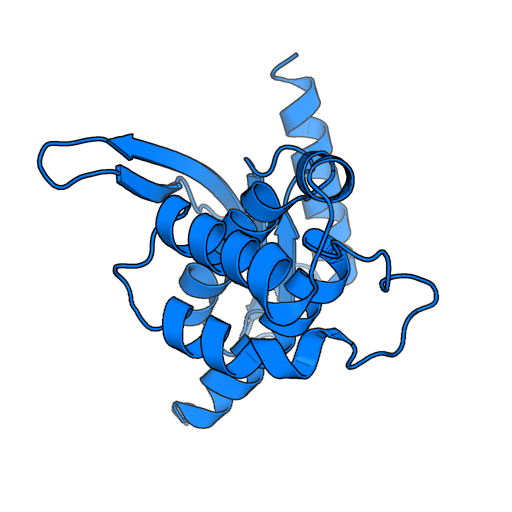.88 131 HIS A C 1
ATOM 1030 O O . HIS A 1 131 ? 11.545 7.734 -7.063 1.00 87.88 131 HIS A O 1
ATOM 1036 N N . ALA A 1 132 ? 10.740 6.893 -5.135 1.00 89.12 132 ALA A N 1
ATOM 1037 C CA . ALA A 1 132 ? 10.202 8.132 -4.604 1.00 89.12 132 ALA A CA 1
ATOM 1038 C C . ALA A 1 132 ? 10.432 8.248 -3.093 1.00 89.12 132 ALA A C 1
ATOM 1040 O O . ALA A 1 132 ? 10.625 7.247 -2.384 1.00 89.12 132 ALA A O 1
ATOM 1041 N N . LEU A 1 133 ? 10.395 9.487 -2.607 1.00 90.81 133 LEU A N 1
ATOM 1042 C CA . LEU A 1 133 ? 10.528 9.846 -1.199 1.00 90.81 133 LEU A CA 1
ATOM 1043 C C . LEU A 1 133 ? 9.193 10.319 -0.643 1.00 90.81 133 LEU A C 1
ATOM 1045 O O . LEU A 1 133 ? 8.481 11.096 -1.274 1.00 90.81 133 LEU A O 1
ATOM 1049 N N . PHE A 1 134 ? 8.862 9.859 0.556 1.00 92.94 134 PHE A N 1
ATOM 1050 C CA . PHE A 1 134 ? 7.637 10.277 1.214 1.00 92.94 134 PHE A CA 1
ATOM 1051 C C . PHE A 1 134 ? 7.743 11.741 1.650 1.00 92.94 134 PHE A C 1
ATOM 1053 O O . PHE A 1 134 ? 8.725 12.133 2.287 1.00 92.94 134 PHE A O 1
ATOM 1060 N N . ARG A 1 135 ? 6.721 12.536 1.336 1.00 92.44 135 ARG A N 1
ATOM 1061 C CA . ARG A 1 135 ? 6.566 13.915 1.801 1.00 92.44 135 ARG A CA 1
ATOM 1062 C C . ARG A 1 135 ? 5.191 14.096 2.426 1.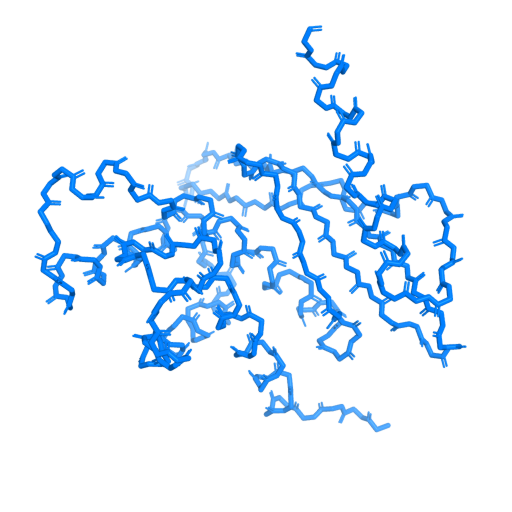00 92.44 135 ARG A C 1
ATOM 1064 O O . ARG A 1 135 ? 4.212 13.481 2.006 1.00 92.44 135 ARG A O 1
ATOM 1071 N N . SER A 1 136 ? 5.144 14.962 3.423 1.00 91.75 136 SER A N 1
ATOM 1072 C CA . SER A 1 136 ? 3.921 15.389 4.086 1.00 91.75 136 SER A CA 1
ATOM 1073 C C . SER A 1 136 ? 4.045 16.863 4.425 1.00 91.75 136 SER A C 1
ATOM 1075 O O . SER A 1 136 ? 5.085 17.293 4.931 1.00 91.75 136 SER A O 1
ATOM 1077 N N . GLU A 1 137 ? 2.981 17.610 4.181 1.00 91.12 137 GLU A N 1
ATOM 1078 C CA . GLU A 1 137 ? 2.857 19.012 4.550 1.00 91.12 137 GLU A CA 1
ATOM 1079 C C . GLU A 1 137 ? 1.510 19.238 5.233 1.00 91.12 137 GLU A C 1
ATOM 1081 O O . GLU A 1 137 ? 0.555 18.483 5.049 1.00 91.12 137 GLU A O 1
ATOM 1086 N N . ASN A 1 138 ? 1.458 20.271 6.066 1.00 90.00 138 ASN A N 1
ATOM 1087 C CA . ASN A 1 138 ? 0.250 20.694 6.751 1.00 90.00 138 ASN A CA 1
ATOM 1088 C C . ASN A 1 138 ? 0.041 22.174 6.442 1.00 90.00 138 ASN A C 1
ATOM 1090 O O . ASN A 1 138 ? 0.908 22.995 6.754 1.00 90.00 138 ASN A O 1
ATOM 1094 N N . ASP A 1 139 ? -1.075 22.481 5.791 1.00 87.00 139 ASP A N 1
ATOM 1095 C CA . ASP A 1 139 ? -1.474 23.833 5.423 1.00 87.00 139 ASP A CA 1
ATOM 1096 C C . ASP A 1 139 ? -2.870 24.172 5.982 1.00 87.00 139 ASP A C 1
ATOM 1098 O O . ASP A 1 139 ? -3.439 23.454 6.804 1.00 87.00 139 ASP A O 1
ATOM 1102 N N . GLU A 1 140 ? -3.438 25.296 5.547 1.00 84.94 140 GLU A N 1
ATOM 1103 C CA . GLU A 1 140 ? -4.768 25.754 5.974 1.00 84.94 140 GLU A CA 1
ATOM 1104 C C . GLU A 1 140 ? -5.909 24.788 5.590 1.00 84.94 140 GLU A C 1
ATOM 1106 O O . GLU A 1 140 ? -6.983 24.832 6.192 1.00 84.94 140 GLU A O 1
ATOM 1111 N N . ASN A 1 141 ? -5.684 23.898 4.619 1.00 78.69 141 ASN A N 1
ATOM 1112 C CA . ASN A 1 141 ? -6.631 22.878 4.165 1.00 78.69 141 ASN A CA 1
ATOM 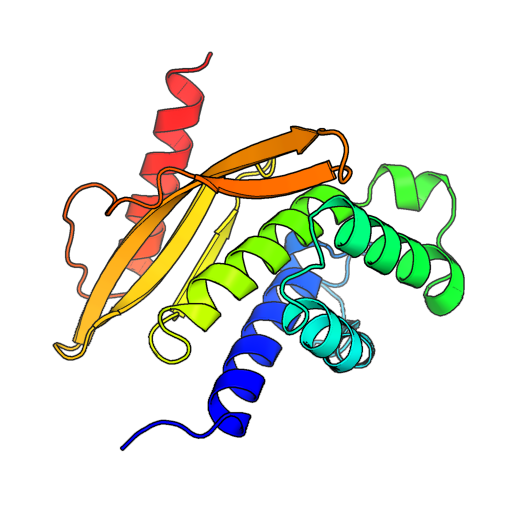1113 C C . ASN A 1 141 ? -6.422 21.525 4.865 1.00 78.69 141 ASN A C 1
ATOM 1115 O O . ASN A 1 141 ? -7.180 20.581 4.617 1.00 78.69 141 ASN A O 1
ATOM 1119 N N . GLY A 1 142 ? -5.429 21.435 5.753 1.00 82.50 142 GLY A N 1
ATOM 1120 C CA . GLY A 1 142 ? -5.105 20.261 6.549 1.00 82.50 142 GLY A CA 1
ATOM 1121 C C . GLY A 1 142 ? -3.826 19.558 6.102 1.00 82.50 142 GLY A C 1
ATOM 1122 O O . GLY A 1 142 ? -2.992 20.088 5.374 1.00 82.50 142 GLY A O 1
ATOM 1123 N N . GLU A 1 143 ? -3.658 18.330 6.586 1.00 86.38 143 GLU A N 1
ATOM 1124 C CA . GLU A 1 143 ? -2.487 17.518 6.280 1.00 86.38 143 GLU A CA 1
ATOM 1125 C C . GLU A 1 143 ? -2.669 16.769 4.959 1.00 86.38 143 GLU A C 1
ATOM 1127 O O . GLU A 1 143 ? -3.649 16.041 4.762 1.00 86.38 143 GLU A O 1
ATOM 1132 N N . TYR A 1 144 ? -1.690 16.906 4.071 1.00 88.19 144 TYR A N 1
ATOM 1133 C CA . TYR A 1 144 ? -1.617 16.151 2.833 1.00 88.19 144 TYR A CA 1
ATOM 1134 C C . TYR A 1 144 ? -0.240 15.520 2.661 1.00 88.19 144 TYR A C 1
ATOM 1136 O O . TYR A 1 144 ? 0.788 16.027 3.103 1.00 88.19 144 TYR A O 1
ATOM 1144 N N . SER A 1 145 ? -0.227 14.356 2.022 1.00 91.25 145 SER A N 1
ATOM 1145 C CA . SER A 1 145 ? 0.968 13.529 1.879 1.00 91.25 145 SER A CA 1
ATOM 1146 C C . SER A 1 145 ? 1.025 12.895 0.501 1.00 91.25 145 SER A C 1
ATOM 1148 O O . SER A 1 145 ? -0.013 12.465 -0.015 1.00 91.25 145 SER A O 1
ATOM 1150 N N . TRP A 1 146 ? 2.222 12.770 -0.056 1.00 91.38 146 TRP A N 1
ATOM 1151 C CA . TRP A 1 146 ? 2.448 12.223 -1.391 1.00 91.38 146 TRP A CA 1
ATOM 1152 C C . TRP A 1 146 ? 3.846 11.616 -1.507 1.00 91.38 146 TRP A C 1
ATOM 1154 O O . TRP A 1 146 ? 4.716 11.842 -0.658 1.00 91.38 146 TRP A O 1
ATOM 1164 N N . TRP A 1 147 ? 4.080 10.856 -2.573 1.00 90.19 147 TRP A N 1
ATOM 1165 C CA . TRP A 1 147 ? 5.430 10.441 -2.936 1.00 90.19 147 TRP A CA 1
ATOM 1166 C C . TRP A 1 147 ? 6.052 11.438 -3.919 1.00 90.19 147 TRP A C 1
ATOM 1168 O O . TRP A 1 147 ? 5.616 11.589 -5.058 1.00 90.19 147 TRP A O 1
ATOM 1178 N N . ALA A 1 148 ? 7.080 12.149 -3.463 1.00 85.12 148 ALA A N 1
ATOM 1179 C CA . ALA A 1 148 ? 7.828 13.109 -4.261 1.00 85.12 148 ALA A CA 1
ATOM 1180 C C . ALA A 1 148 ? 8.996 12.451 -4.993 1.00 85.12 148 ALA A C 1
ATOM 1182 O O . ALA A 1 148 ? 9.462 11.372 -4.621 1.00 85.12 148 ALA A O 1
ATOM 1183 N N . ASP A 1 149 ? 9.506 13.157 -6.001 1.00 77.94 149 ASP A N 1
ATOM 1184 C CA . ASP A 1 149 ? 10.727 12.788 -6.714 1.00 77.94 149 ASP A CA 1
ATOM 1185 C C . ASP A 1 149 ? 10.657 11.381 -7.323 1.00 77.94 149 ASP A C 1
ATOM 1187 O O . ASP A 1 149 ? 11.669 10.688 -7.372 1.00 77.94 149 ASP A O 1
ATOM 1191 N N . ALA A 1 150 ? 9.463 10.966 -7.778 1.00 64.88 150 ALA A N 1
ATOM 1192 C CA . ALA A 1 150 ? 9.216 9.709 -8.483 1.00 64.88 150 ALA A CA 1
ATOM 1193 C C . ALA A 1 150 ? 9.932 9.688 -9.846 1.00 64.88 150 ALA A C 1
ATOM 1195 O O . ALA A 1 150 ? 9.319 9.747 -10.911 1.00 64.88 150 ALA A O 1
ATOM 1196 N N . GLY A 1 151 ? 11.257 9.650 -9.808 1.00 61.31 151 GLY A N 1
ATOM 1197 C CA . GLY A 1 151 ? 12.123 9.512 -10.962 1.00 61.31 151 GLY A CA 1
ATOM 1198 C C . GLY A 1 151 ? 12.313 8.045 -11.323 1.00 61.31 151 GLY A C 1
ATOM 1199 O O . GLY A 1 151 ? 12.088 7.134 -10.515 1.00 61.31 151 GLY A O 1
ATOM 1200 N N . GLU A 1 152 ? 12.773 7.800 -12.549 1.00 53.88 152 GLU A N 1
ATOM 1201 C CA . GLU A 1 152 ? 13.427 6.527 -12.835 1.00 53.88 152 GLU A CA 1
ATOM 1202 C C . GLU A 1 152 ? 14.569 6.350 -11.823 1.00 53.88 152 GLU A C 1
ATOM 1204 O O . GLU A 1 152 ? 15.324 7.288 -11.548 1.00 53.88 152 GLU A O 1
ATOM 1209 N N . GLY A 1 153 ? 14.694 5.150 -11.245 1.00 53.72 153 GLY A N 1
ATOM 1210 C CA . GLY A 1 153 ? 15.939 4.789 -10.572 1.00 53.72 153 GLY A CA 1
ATOM 1211 C C . GLY A 1 153 ? 17.113 4.850 -11.553 1.00 53.72 153 GLY A C 1
ATOM 1212 O O . GLY A 1 153 ? 16.956 5.277 -12.698 1.00 53.72 153 GLY A O 1
ATOM 1213 N N . ARG A 1 154 ? 18.310 4.384 -11.162 1.00 51.88 154 ARG A N 1
ATOM 1214 C CA . ARG A 1 154 ? 19.380 4.207 -12.161 1.00 51.88 154 ARG A CA 1
ATOM 1215 C C . ARG A 1 154 ? 18.784 3.487 -13.382 1.00 51.88 154 ARG A C 1
ATOM 1217 O O . ARG A 1 154 ? 18.081 2.500 -13.163 1.00 51.88 154 ARG A O 1
ATOM 1224 N N . PRO A 1 155 ? 19.000 3.990 -14.612 1.00 53.81 155 PRO A N 1
ATOM 1225 C CA . PRO A 1 155 ? 18.307 3.534 -15.814 1.00 53.81 155 PRO A CA 1
ATOM 1226 C C . PRO A 1 155 ? 18.708 2.089 -16.120 1.00 53.81 155 PRO A C 1
ATOM 1228 O O . PRO A 1 155 ? 19.637 1.814 -16.873 1.00 53.81 155 PRO A O 1
ATOM 1231 N N . GLY A 1 156 ? 18.043 1.156 -15.453 1.00 61.38 156 GLY A N 1
ATOM 1232 C CA . GLY A 1 156 ? 18.229 -0.272 -15.584 1.00 61.38 156 GLY A CA 1
ATOM 1233 C C . GLY A 1 156 ? 16.962 -0.851 -16.178 1.00 61.38 156 GLY A C 1
ATOM 1234 O O . GLY A 1 156 ? 15.885 -0.750 -15.591 1.00 61.38 156 GLY A O 1
ATOM 1235 N N . LEU A 1 157 ? 17.089 -1.442 -17.361 1.00 80.94 157 LEU A N 1
ATOM 1236 C CA . LEU A 1 157 ? 16.073 -2.338 -17.889 1.00 80.94 157 LEU A CA 1
ATOM 1237 C C . LEU A 1 157 ? 16.443 -3.753 -17.461 1.00 80.94 157 LEU A C 1
ATOM 1239 O O . LEU A 1 157 ? 17.539 -4.232 -17.751 1.00 80.94 157 LEU A O 1
ATOM 1243 N N . PHE A 1 158 ? 15.530 -4.419 -16.766 1.00 86.44 158 PHE A N 1
ATOM 1244 C CA . PHE A 1 158 ? 15.763 -5.742 -16.203 1.00 86.44 158 PHE A CA 1
ATOM 1245 C C . PHE A 1 158 ? 14.954 -6.791 -16.955 1.00 86.44 158 PHE A C 1
ATOM 1247 O O . PHE A 1 158 ? 13.777 -6.603 -17.262 1.00 86.44 158 PHE A O 1
ATOM 1254 N N . SER A 1 159 ? 15.564 -7.946 -17.202 1.00 87.94 159 SER A N 1
ATOM 1255 C CA . SER A 1 159 ? 14.884 -9.084 -17.826 1.00 87.94 159 SER A CA 1
ATOM 1256 C C . SER A 1 159 ? 13.816 -9.714 -16.923 1.00 87.94 159 SER A C 1
ATOM 1258 O O . SER A 1 159 ? 12.914 -10.382 -17.420 1.00 87.94 159 SER A O 1
ATOM 1260 N N . THR A 1 160 ? 13.885 -9.498 -15.603 1.00 89.62 160 THR A N 1
ATOM 1261 C CA . THR A 1 160 ? 12.933 -10.048 -14.626 1.00 89.62 160 THR A CA 1
ATOM 1262 C C . THR A 1 160 ? 12.571 -9.033 -13.543 1.00 89.62 160 THR A C 1
ATOM 1264 O O . THR A 1 160 ? 13.383 -8.180 -13.178 1.00 89.62 160 THR A O 1
ATOM 1267 N N . ALA A 1 161 ? 11.370 -9.175 -12.971 1.00 86.81 161 ALA A N 1
ATOM 1268 C CA . ALA A 1 161 ? 10.937 -8.391 -11.815 1.00 86.81 161 ALA A CA 1
ATOM 1269 C C . ALA A 1 161 ? 11.837 -8.616 -10.591 1.00 86.81 161 ALA A C 1
ATOM 1271 O O . ALA A 1 161 ? 12.145 -7.668 -9.881 1.00 86.81 161 ALA A O 1
ATOM 1272 N N . THR A 1 162 ? 12.321 -9.844 -10.376 1.00 88.19 162 THR A N 1
ATOM 1273 C CA . THR A 1 162 ? 13.235 -10.172 -9.270 1.00 88.19 162 THR A CA 1
ATOM 1274 C C . THR A 1 162 ? 14.581 -9.460 -9.399 1.00 88.19 162 THR A C 1
ATOM 1276 O O . THR A 1 162 ? 15.119 -8.999 -8.398 1.00 88.19 162 THR A O 1
ATOM 1279 N N . ALA A 1 163 ? 15.122 -9.329 -10.614 1.00 86.81 163 ALA A N 1
ATOM 1280 C CA . ALA A 1 163 ? 16.352 -8.569 -10.837 1.00 86.81 163 ALA A CA 1
ATOM 1281 C C . ALA A 1 163 ? 16.140 -7.066 -10.591 1.00 86.81 163 ALA A C 1
ATOM 1283 O O . ALA A 1 163 ? 16.956 -6.442 -9.916 1.00 86.81 163 ALA A O 1
ATOM 1284 N N . ALA A 1 164 ? 15.014 -6.513 -11.060 1.00 86.12 164 ALA A N 1
ATOM 1285 C CA . ALA A 1 164 ? 14.632 -5.135 -10.751 1.00 86.12 164 ALA A CA 1
ATOM 1286 C C . ALA A 1 164 ? 14.461 -4.921 -9.236 1.00 86.12 164 ALA A C 1
ATOM 1288 O O . ALA A 1 164 ? 14.909 -3.915 -8.694 1.00 86.12 164 ALA A O 1
ATOM 1289 N N . GLU A 1 165 ? 13.863 -5.889 -8.536 1.00 86.88 165 GLU A N 1
ATOM 1290 C CA . GLU A 1 165 ? 13.680 -5.861 -7.084 1.00 86.88 165 GLU A CA 1
ATOM 1291 C C . GLU A 1 165 ? 15.013 -5.909 -6.332 1.00 86.88 165 GLU A C 1
ATOM 1293 O O . GLU A 1 165 ? 15.203 -5.162 -5.372 1.00 86.88 165 GLU A O 1
ATOM 1298 N N . ALA A 1 166 ? 15.943 -6.768 -6.751 1.00 86.38 166 ALA A N 1
ATOM 1299 C CA . ALA A 1 166 ? 17.258 -6.876 -6.130 1.00 86.38 166 ALA A CA 1
ATOM 1300 C C . ALA A 1 166 ? 18.039 -5.556 -6.233 1.00 86.38 166 ALA A C 1
ATOM 1302 O O . ALA A 1 166 ? 18.550 -5.077 -5.217 1.00 86.38 166 ALA A O 1
ATOM 1303 N N . GLU A 1 167 ? 18.059 -4.931 -7.415 1.00 85.31 167 GLU A N 1
ATOM 1304 C CA . GLU A 1 167 ? 18.690 -3.619 -7.612 1.00 85.31 167 GLU A CA 1
ATOM 1305 C C . GLU A 1 167 ? 17.989 -2.534 -6.782 1.00 85.31 167 GLU A C 1
ATOM 1307 O O . GLU A 1 167 ? 18.634 -1.771 -6.063 1.00 85.31 167 GLU A O 1
ATOM 1312 N N . ALA A 1 168 ? 16.656 -2.504 -6.804 1.00 81.06 168 ALA A N 1
ATOM 1313 C CA . ALA A 1 168 ? 15.853 -1.581 -6.008 1.00 81.06 168 ALA A CA 1
ATOM 1314 C C . ALA A 1 168 ? 16.159 -1.681 -4.503 1.00 81.06 168 ALA A C 1
ATOM 1316 O O . ALA A 1 168 ? 16.317 -0.670 -3.812 1.00 81.06 168 ALA A O 1
ATOM 1317 N N . ARG A 1 169 ? 16.280 -2.903 -3.974 1.00 81.31 169 ARG A N 1
ATOM 1318 C CA . ARG A 1 169 ? 16.640 -3.137 -2.568 1.00 81.31 169 ARG A CA 1
ATOM 1319 C C . ARG A 1 169 ? 18.065 -2.688 -2.266 1.00 81.31 169 ARG A C 1
ATOM 1321 O O . ARG A 1 169 ? 18.278 -2.095 -1.208 1.00 81.31 169 ARG A O 1
ATOM 1328 N N . ALA A 1 170 ? 19.011 -2.940 -3.170 1.00 83.12 170 ALA A N 1
ATOM 1329 C CA . ALA A 1 170 ? 20.383 -2.458 -3.038 1.00 83.12 170 ALA A CA 1
ATOM 1330 C C . ALA A 1 170 ? 20.431 -0.921 -3.012 1.00 83.12 170 ALA A C 1
ATOM 1332 O O . ALA A 1 170 ? 21.095 -0.351 -2.148 1.00 83.12 170 ALA A O 1
ATOM 1333 N N . MET A 1 171 ? 19.648 -0.256 -3.867 1.00 76.81 171 MET A N 1
ATOM 1334 C CA . MET A 1 171 ? 19.503 1.202 -3.889 1.00 76.81 171 MET A CA 1
ATOM 1335 C C . MET A 1 171 ? 18.955 1.749 -2.565 1.00 76.81 171 MET A C 1
ATOM 1337 O O . MET A 1 171 ? 19.553 2.657 -1.995 1.00 76.81 171 MET A O 1
ATOM 1341 N N . ILE A 1 172 ? 17.870 1.178 -2.021 1.00 75.44 172 ILE A N 1
ATOM 1342 C CA . ILE A 1 172 ? 17.346 1.578 -0.698 1.00 75.44 172 ILE A CA 1
ATOM 1343 C C . ILE A 1 172 ? 18.401 1.359 0.393 1.00 75.44 172 ILE A C 1
ATOM 1345 O O . ILE A 1 172 ? 18.558 2.201 1.276 1.00 75.44 172 ILE A O 1
ATOM 1349 N N . GLY A 1 173 ? 19.112 0.229 0.356 1.00 74.62 173 GLY A N 1
ATOM 1350 C CA . GLY A 1 173 ? 20.197 -0.056 1.294 1.00 74.62 173 GLY A CA 1
ATOM 1351 C C . GLY A 1 173 ? 21.293 1.006 1.241 1.00 74.62 173 GLY A C 1
ATOM 1352 O O . GLY A 1 173 ? 21.706 1.511 2.280 1.00 74.62 173 GLY A O 1
ATOM 1353 N N . TRP A 1 174 ? 21.701 1.393 0.036 1.00 66.19 174 TRP A N 1
ATOM 1354 C CA . TRP A 1 174 ? 22.705 2.424 -0.192 1.00 66.19 174 TRP A CA 1
ATOM 1355 C C . TRP A 1 174 ? 22.242 3.826 0.230 1.00 66.19 174 TRP A C 1
ATOM 1357 O O . TRP A 1 174 ? 23.007 4.546 0.869 1.00 66.19 174 TRP A O 1
ATOM 1367 N N . LEU A 1 175 ? 20.990 4.204 -0.050 1.00 65.25 175 LEU A N 1
ATOM 1368 C CA . LEU A 1 175 ? 20.430 5.489 0.391 1.00 65.25 175 LEU A CA 1
ATOM 1369 C C . LEU A 1 175 ? 20.494 5.629 1.917 1.00 65.25 175 LEU A C 1
ATOM 1371 O O . LEU A 1 175 ? 21.005 6.624 2.419 1.00 65.25 175 LEU A O 1
ATOM 1375 N N . ARG A 1 176 ? 20.136 4.573 2.659 1.00 64.56 176 ARG A N 1
ATOM 1376 C CA . ARG A 1 176 ? 20.254 4.566 4.128 1.00 64.56 176 ARG A CA 1
ATOM 1377 C C . ARG A 1 176 ? 21.685 4.739 4.640 1.00 64.56 176 ARG A C 1
ATOM 1379 O O . ARG A 1 176 ? 21.859 5.225 5.746 1.00 64.56 176 ARG A O 1
ATOM 1386 N N . THR A 1 177 ? 22.699 4.314 3.882 1.00 59.47 177 THR A N 1
ATOM 1387 C CA . THR A 1 177 ? 24.110 4.477 4.284 1.00 59.47 177 THR A CA 1
ATOM 1388 C C . THR A 1 177 ? 24.669 5.873 4.022 1.00 59.47 177 THR A C 1
ATOM 1390 O O . THR A 1 177 ? 25.753 6.175 4.506 1.00 59.47 177 THR A O 1
ATOM 1393 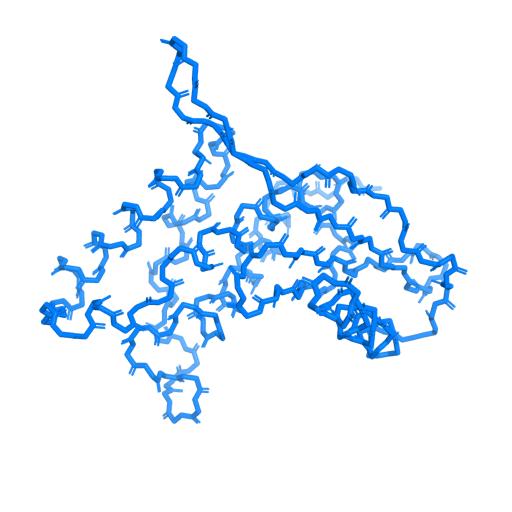N N . ARG A 1 178 ? 23.975 6.710 3.241 1.00 49.56 178 ARG A N 1
ATOM 1394 C CA . ARG A 1 178 ? 24.385 8.097 2.975 1.00 49.56 178 ARG A CA 1
ATOM 1395 C C . ARG A 1 178 ? 23.761 9.113 3.925 1.00 49.56 178 ARG A C 1
ATOM 1397 O O . ARG A 1 178 ? 24.355 10.166 4.120 1.00 49.56 178 ARG A O 1
ATOM 1404 N N . ASP A 1 179 ? 22.610 8.782 4.500 1.00 47.66 179 ASP A N 1
ATOM 1405 C CA . ASP A 1 179 ? 21.880 9.627 5.452 1.00 47.66 179 ASP A CA 1
ATOM 1406 C C . ASP A 1 179 ? 22.275 9.358 6.925 1.00 47.66 179 ASP A C 1
ATOM 1408 O O . ASP A 1 179 ? 21.600 9.835 7.839 1.00 47.66 179 ASP A O 1
ATOM 1412 N N . GLY A 1 180 ? 23.336 8.572 7.163 1.00 39.56 180 GLY A N 1
ATOM 1413 C CA . GLY A 1 180 ? 23.832 8.166 8.486 1.00 39.56 180 GLY A CA 1
ATOM 1414 C C . GLY A 1 180 ? 25.276 8.560 8.757 1.00 39.56 180 GLY A C 1
ATOM 1415 O O . GLY A 1 180 ? 26.035 8.755 7.783 1.00 39.56 180 GLY A O 1
#

Sequence (180 aa):
MTATNDDADRALAAHVSGVLRHIWDPIGMRTEGPRDAYDRYIPGIVALLRGRSAYETAIVEHLIRIENLEMRLSARARVMSTSTRAARALLGLREACLEAPHTLVAQIISRDGLHCIWIFRRSDGLHSYRHALFRSENDENGEYSWWADAGEGRPGLFSTATAAEAEARAMIGWLRTRDG

Radius of gyration: 16.45 Å; chains: 1; bounding box: 38×45×49 Å

pLDDT: mean 85.04, std 11.88, range [39.19, 96.81]